Protein AF-A0A383DQ61-F1 (afdb_monomer_lite)

pLDDT: mean 86.92, std 16.16, range [44.41, 98.44]

Secondary structure (DSSP, 8-state):
-----------------PPP----------HHHHHHHIIIIIHHHHHHHTTTTBSSS-BGGG---TT--SHHHHHH--HHHHHHHHHHHTT-SS-TTSPPPPHHHHHHHHHHHHHHHHHHHHHHS----S---PPPPHHHHHHHHHHHH----

Foldseek 3Di:
DDDDDDPDDDPPPPPPPDPPPPDDPPDQQDVVVLFVCCQVQVVVVCVQFPCVQADPVHNVVNHHPPQCNTVVVCLVDVVVLVVVLVCLVVVVPPPPPTDDDDPVSSVSSNVSSVSSVVNSCVVPVPPPDPPDDDDDDPVRVQVVCCVVPVDGD

InterPro domains:
  IPR011429 Cytochrome C, Planctomycete-type [PF07635] (50-96)
  IPR013036 Domain of unknown function DUF1587 [PF07626] (134-153)
  IPR036909 Cytochrome c-like domain superfamily [SSF46626] (40-116)

Sequence (153 aa):
MRPLYFVFLASLALVFIQPGSGFARESAVNWEAIGKEYSEGVLPLLQRYCLKCHSTEKSKGELDLERFLELAQVRGDLKPWQKLIHQLVNDEMPPKKSPQLSAAQERRLLAWVDSLLAGEARERAGDPGRVILRRLNNTEYDNTVRHLTGLDL

Structure (mmCIF, N/CA/C/O backbone):
data_AF-A0A383DQ61-F1
#
_entry.id   AF-A0A383DQ61-F1
#
loop_
_atom_site.group_PDB
_atom_site.id
_atom_site.type_symbol
_atom_site.label_atom_id
_atom_site.label_alt_id
_atom_site.label_comp_id
_atom_site.label_asym_id
_atom_site.label_entity_id
_atom_site.label_seq_id
_atom_site.pdbx_PDB_ins_code
_atom_site.Cartn_x
_atom_site.Cartn_y
_atom_site.Cartn_z
_atom_site.occupancy
_atom_site.B_iso_or_equiv
_atom_site.auth_seq_id
_atom_site.auth_comp_id
_atom_site.auth_asym_id
_atom_site.auth_atom_id
_atom_site.pdbx_PDB_model_num
ATOM 1 N N . MET A 1 1 ? -2.958 10.974 -92.056 1.00 44.41 1 MET A N 1
ATOM 2 C CA . MET A 1 1 ? -1.871 11.705 -91.365 1.00 44.41 1 MET A CA 1
ATOM 3 C C . MET A 1 1 ? -2.119 11.576 -89.858 1.00 44.41 1 MET A C 1
ATOM 5 O O . MET A 1 1 ? -3.208 11.923 -89.429 1.00 44.41 1 MET A O 1
ATOM 9 N N . ARG A 1 2 ? -1.204 10.940 -89.105 1.00 54.31 2 ARG A N 1
ATOM 10 C CA . ARG A 1 2 ? -1.253 10.674 -87.636 1.00 54.31 2 ARG A CA 1
ATOM 11 C C . ARG A 1 2 ? -0.441 11.777 -86.918 1.00 54.31 2 ARG A C 1
ATOM 13 O O . ARG A 1 2 ? 0.481 12.276 -87.562 1.00 54.31 2 ARG A O 1
ATOM 20 N N . PRO A 1 3 ? -0.754 12.179 -85.667 1.00 49.22 3 PRO A N 1
ATOM 21 C CA . PRO A 1 3 ? -0.398 11.402 -84.457 1.00 49.22 3 PRO A CA 1
ATOM 22 C C . PRO A 1 3 ? -1.565 11.350 -83.437 1.00 49.22 3 PRO A C 1
ATOM 24 O O . PRO A 1 3 ? -2.318 12.302 -83.302 1.00 49.22 3 PRO A O 1
ATOM 27 N N . LEU A 1 4 ? -1.944 10.225 -82.821 1.00 53.78 4 LEU A N 1
ATOM 28 C CA . LEU A 1 4 ? -1.276 9.465 -81.750 1.00 53.78 4 LEU A CA 1
ATOM 29 C C . LEU A 1 4 ? -0.662 10.325 -80.632 1.00 53.78 4 LEU A C 1
ATOM 31 O O . LEU A 1 4 ? 0.522 10.616 -80.685 1.00 53.78 4 LEU A O 1
ATOM 35 N N . TYR A 1 5 ? -1.437 10.612 -79.580 1.00 49.22 5 TYR A N 1
ATOM 36 C CA . TYR A 1 5 ? -0.895 10.799 -78.230 1.00 49.22 5 TYR A CA 1
ATOM 37 C C . TYR A 1 5 ? -1.797 10.105 -77.206 1.00 49.22 5 TYR A C 1
ATOM 39 O O . TYR A 1 5 ? -2.810 10.625 -76.749 1.00 49.22 5 TYR A O 1
ATOM 47 N N . PHE A 1 6 ? -1.404 8.870 -76.897 1.00 48.12 6 PHE A N 1
ATOM 48 C CA . PHE A 1 6 ? -1.732 8.171 -75.664 1.00 48.12 6 PHE A CA 1
ATOM 49 C C . PHE A 1 6 ? -1.249 9.018 -74.481 1.00 48.12 6 PHE A C 1
ATOM 51 O O . PHE A 1 6 ? -0.046 9.223 -74.329 1.00 48.12 6 PHE A O 1
ATOM 58 N N . VAL A 1 7 ? -2.154 9.467 -73.616 1.00 48.97 7 VAL A N 1
ATOM 59 C CA . VAL A 1 7 ? -1.775 9.939 -72.279 1.00 48.97 7 VAL A CA 1
ATOM 60 C C . VAL A 1 7 ? -1.679 8.699 -71.391 1.00 48.97 7 VAL A C 1
ATOM 62 O O . VAL A 1 7 ? -2.650 8.270 -70.775 1.00 48.97 7 VAL A O 1
ATOM 65 N N . PHE A 1 8 ? -0.508 8.062 -71.416 1.00 46.09 8 PHE A N 1
ATOM 66 C CA . PHE A 1 8 ? -0.136 7.007 -70.479 1.00 46.09 8 PHE A CA 1
ATOM 67 C C . PHE A 1 8 ? 0.320 7.654 -69.162 1.00 46.09 8 PHE A C 1
ATOM 69 O O . PHE A 1 8 ? 1.288 8.406 -69.134 1.00 46.09 8 PHE A O 1
ATOM 76 N N . LEU A 1 9 ? -0.434 7.364 -68.102 1.00 52.62 9 LEU A N 1
ATOM 77 C CA . LEU A 1 9 ? 0.011 7.036 -66.742 1.00 52.62 9 LEU A CA 1
ATOM 78 C C . LEU A 1 9 ? 1.375 7.567 -66.266 1.00 52.62 9 LEU A C 1
ATOM 80 O O . LEU A 1 9 ? 2.423 7.070 -66.667 1.00 52.62 9 LEU A O 1
ATOM 84 N N . ALA A 1 10 ? 1.332 8.388 -65.217 1.00 48.19 10 ALA A N 1
ATOM 85 C CA . ALA A 1 10 ? 2.265 8.266 -64.098 1.00 48.19 10 ALA A CA 1
ATOM 86 C C . ALA A 1 10 ? 1.594 8.801 -62.824 1.00 48.19 10 ALA A C 1
ATOM 88 O O . ALA A 1 10 ? 1.831 9.926 -62.391 1.00 48.19 10 ALA A O 1
ATOM 89 N N . SER A 1 11 ? 0.712 7.998 -62.223 1.00 55.78 11 SER A N 1
ATOM 90 C CA . SER A 1 11 ? 0.311 8.195 -60.829 1.00 55.78 11 SER A CA 1
ATOM 91 C C . SER A 1 11 ? 1.549 7.958 -59.969 1.00 55.78 11 SER A C 1
ATOM 93 O O . SER A 1 11 ? 1.908 6.818 -59.680 1.00 55.78 11 SER A O 1
ATOM 95 N N . LEU A 1 12 ? 2.245 9.039 -59.624 1.00 55.66 12 LEU A N 1
ATOM 96 C CA . LEU A 1 12 ? 3.379 9.030 -58.713 1.00 55.66 12 LEU A CA 1
ATOM 97 C C . LEU A 1 12 ? 2.848 8.700 -57.309 1.00 55.66 12 LEU A C 1
ATOM 99 O O . LEU A 1 12 ? 2.533 9.587 -56.520 1.00 55.66 12 LEU A O 1
ATOM 103 N N . ALA A 1 13 ? 2.668 7.414 -57.011 1.00 57.69 13 ALA A N 1
ATOM 104 C CA . ALA A 1 13 ? 2.431 6.967 -55.651 1.00 57.69 13 ALA A CA 1
ATOM 105 C C . ALA A 1 13 ? 3.724 7.216 -54.866 1.00 57.69 13 ALA A C 1
ATOM 107 O O . ALA A 1 13 ? 4.679 6.446 -54.963 1.00 57.69 13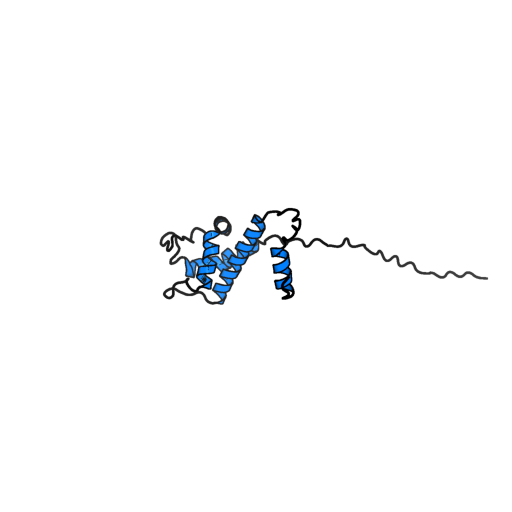 ALA A O 1
ATOM 108 N N . LEU A 1 14 ? 3.769 8.325 -54.121 1.00 55.38 14 LEU A N 1
ATOM 109 C CA . LEU A 1 14 ? 4.758 8.528 -53.070 1.00 55.38 14 LEU A CA 1
ATOM 110 C C . LEU A 1 14 ? 4.548 7.409 -52.045 1.00 55.38 14 LEU A C 1
ATOM 112 O O . LEU A 1 14 ? 3.687 7.490 -51.169 1.00 55.38 14 LEU A O 1
ATOM 116 N N . VAL A 1 15 ? 5.320 6.335 -52.174 1.00 62.09 15 VAL A N 1
ATOM 117 C CA . VAL A 1 15 ? 5.497 5.371 -51.095 1.00 62.09 15 VAL A CA 1
ATOM 118 C C . VAL A 1 15 ? 6.275 6.113 -50.014 1.00 62.09 15 VAL A C 1
ATOM 120 O O . VAL A 1 15 ? 7.498 6.220 -50.067 1.00 62.09 15 VAL A O 1
ATOM 123 N N . PHE A 1 16 ? 5.551 6.695 -49.058 1.00 58.19 16 PHE A N 1
ATOM 124 C CA . PHE A 1 16 ? 6.140 7.153 -47.810 1.00 58.19 16 PHE A CA 1
ATOM 125 C C . PHE A 1 16 ? 6.709 5.919 -47.111 1.00 58.19 16 PHE A C 1
ATOM 127 O O . PHE A 1 16 ? 5.972 5.123 -46.532 1.00 58.19 16 PHE A O 1
ATOM 134 N N . ILE A 1 17 ? 8.028 5.749 -47.201 1.00 62.00 17 ILE A N 1
ATOM 135 C CA . ILE A 1 17 ? 8.787 4.837 -46.352 1.00 62.00 17 ILE A CA 1
ATOM 136 C C . ILE A 1 17 ? 8.567 5.337 -44.926 1.00 62.00 17 ILE A C 1
ATOM 138 O O . ILE A 1 17 ? 9.203 6.293 -44.485 1.00 62.00 17 ILE A O 1
ATOM 142 N N . GLN A 1 18 ? 7.599 4.749 -44.225 1.00 58.31 18 GLN A N 1
ATOM 143 C CA . GLN A 1 18 ? 7.451 4.991 -42.802 1.00 58.31 18 GLN A CA 1
ATOM 144 C C . GLN A 1 18 ? 8.668 4.358 -42.124 1.00 58.31 18 GLN A C 1
ATOM 146 O O . GLN A 1 18 ? 8.886 3.154 -42.296 1.00 58.31 18 GLN A O 1
ATOM 151 N N . PRO A 1 19 ? 9.486 5.125 -41.381 1.00 54.94 19 PRO A N 1
ATOM 152 C CA . PRO A 1 19 ? 10.484 4.518 -40.524 1.00 54.94 19 PRO A CA 1
ATOM 153 C C . PRO A 1 19 ? 9.730 3.609 -39.556 1.00 54.94 19 PRO A C 1
ATOM 155 O O . PRO A 1 19 ? 8.810 4.050 -38.861 1.00 54.94 19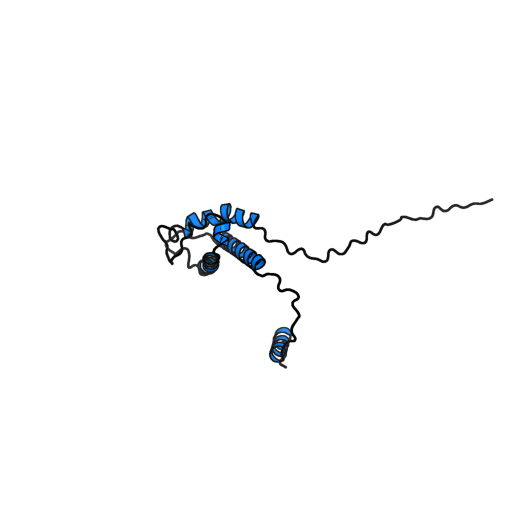 PRO A O 1
ATOM 158 N N . GLY A 1 20 ? 10.074 2.320 -39.585 1.00 53.16 20 GLY A N 1
ATOM 159 C CA . GLY A 1 20 ? 9.490 1.322 -38.705 1.00 53.16 20 GLY A CA 1
ATOM 160 C C . GLY A 1 20 ? 9.521 1.852 -37.280 1.00 53.16 20 GLY A C 1
ATOM 161 O O . GLY A 1 20 ? 10.587 2.136 -36.736 1.00 53.16 20 GLY A O 1
ATOM 162 N N . SER A 1 21 ? 8.337 2.030 -36.697 1.00 55.59 21 SER A N 1
ATOM 163 C CA . SER A 1 21 ? 8.160 2.398 -35.295 1.00 55.59 21 SER A CA 1
ATOM 164 C C . SER A 1 21 ? 8.498 1.177 -34.440 1.00 55.59 21 SER A C 1
ATOM 166 O O . SER A 1 21 ? 7.636 0.535 -33.856 1.00 55.59 21 SER A O 1
ATOM 168 N N . GLY A 1 22 ? 9.772 0.798 -34.463 1.00 55.03 22 GLY A N 1
ATOM 169 C CA . GLY A 1 22 ? 10.338 -0.350 -33.777 1.00 55.03 22 GLY A CA 1
ATOM 170 C C . GLY A 1 22 ? 11.071 0.074 -32.516 1.00 55.03 22 GLY A C 1
ATOM 171 O O . GLY A 1 22 ? 12.203 -0.332 -32.320 1.00 55.03 22 GLY A O 1
ATOM 172 N N . PHE A 1 23 ? 10.448 0.905 -31.685 1.00 52.88 23 PHE A N 1
ATOM 173 C CA . PHE A 1 23 ? 10.805 1.023 -30.277 1.00 52.88 23 PHE A CA 1
ATOM 174 C C . PHE A 1 23 ? 9.498 1.181 -29.516 1.00 52.88 23 PHE A C 1
ATOM 176 O O . PHE A 1 23 ? 8.857 2.232 -29.567 1.00 52.88 23 PHE A O 1
ATOM 183 N N . ALA A 1 24 ? 9.072 0.103 -28.858 1.00 51.53 24 ALA A N 1
ATOM 184 C CA . ALA A 1 24 ? 8.055 0.195 -27.830 1.00 51.53 24 ALA A CA 1
ATOM 185 C C . ALA A 1 24 ? 8.531 1.258 -26.835 1.00 51.53 24 ALA A C 1
ATOM 187 O O . ALA A 1 24 ? 9.568 1.105 -26.192 1.00 51.53 24 ALA A O 1
ATOM 188 N N . ARG A 1 25 ? 7.814 2.379 -26.769 1.00 52.12 25 ARG A N 1
ATOM 189 C CA . ARG A 1 25 ? 8.014 3.361 -25.713 1.00 52.12 25 ARG A CA 1
ATOM 190 C C . ARG A 1 25 ? 7.569 2.667 -24.433 1.00 52.12 25 ARG A C 1
ATOM 192 O O . ARG A 1 25 ? 6.369 2.519 -24.222 1.00 52.12 25 ARG A O 1
ATOM 199 N N . GLU A 1 26 ? 8.530 2.186 -23.646 1.00 60.09 26 GLU A N 1
ATOM 200 C CA . GLU A 1 26 ? 8.322 1.759 -22.260 1.00 60.09 26 GLU A CA 1
ATOM 201 C C . GLU A 1 26 ? 7.421 2.814 -21.607 1.00 60.09 26 GLU A C 1
ATOM 203 O O . GLU A 1 26 ? 7.777 3.997 -21.546 1.00 60.09 26 GLU A O 1
ATOM 208 N N . SER A 1 27 ? 6.186 2.444 -21.261 1.00 63.88 27 SER A N 1
ATOM 209 C CA . SER A 1 27 ? 5.226 3.428 -20.775 1.00 63.88 27 SER A 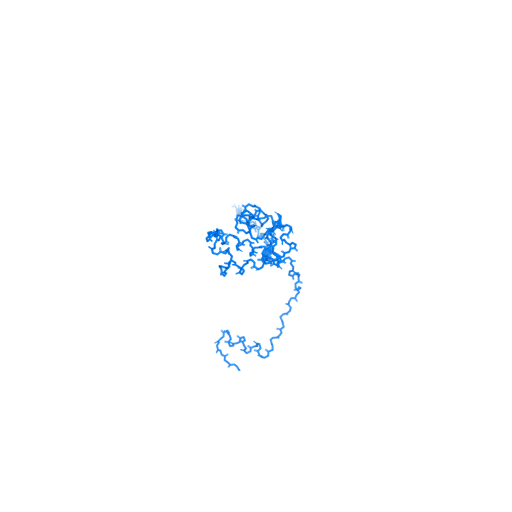CA 1
ATOM 210 C C . SER A 1 27 ? 5.705 3.906 -19.409 1.00 63.88 27 SER A C 1
ATOM 212 O O . SER A 1 27 ? 5.716 3.126 -18.451 1.00 63.88 27 SER A O 1
ATOM 214 N N . ALA A 1 28 ? 6.106 5.175 -19.331 1.00 76.56 28 ALA A N 1
ATOM 215 C CA . ALA A 1 28 ? 6.434 5.826 -18.072 1.00 76.56 28 ALA A CA 1
ATOM 216 C C . ALA A 1 28 ? 5.303 5.598 -17.055 1.00 76.56 28 ALA A C 1
ATOM 218 O O . ALA A 1 28 ? 4.121 5.580 -17.412 1.00 76.56 28 ALA A O 1
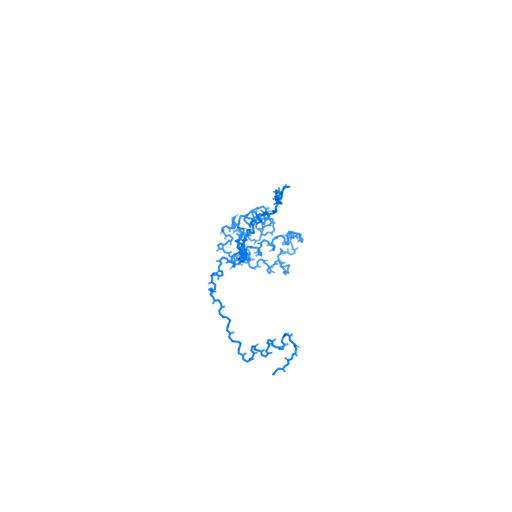ATOM 219 N N . VAL A 1 29 ? 5.672 5.386 -15.793 1.00 88.00 29 VAL A N 1
ATOM 220 C CA . VAL A 1 29 ? 4.712 5.165 -14.709 1.00 88.00 29 VAL A CA 1
ATOM 221 C C . VAL A 1 29 ? 3.791 6.382 -14.595 1.00 88.00 29 VAL A C 1
ATOM 223 O O . VAL A 1 29 ? 4.257 7.519 -14.536 1.00 88.00 29 VAL A O 1
ATOM 226 N N . ASN A 1 30 ? 2.476 6.155 -14.559 1.00 94.50 30 ASN A N 1
ATOM 227 C CA . ASN A 1 30 ? 1.501 7.232 -14.404 1.00 94.50 30 ASN A CA 1
ATOM 228 C C . ASN A 1 30 ? 1.281 7.556 -12.916 1.00 94.50 30 ASN A C 1
ATOM 230 O O . ASN A 1 30 ? 0.348 7.056 -12.286 1.00 94.50 30 ASN A O 1
ATOM 234 N N . TRP A 1 31 ? 2.151 8.398 -12.355 1.00 95.38 31 TRP A N 1
ATOM 235 C CA . TRP A 1 31 ? 2.061 8.810 -10.950 1.00 95.38 31 TRP A CA 1
ATOM 236 C C . TRP A 1 31 ? 0.860 9.689 -10.628 1.00 95.38 31 TRP A C 1
ATOM 238 O O . TRP A 1 31 ? 0.364 9.639 -9.506 1.00 95.38 31 TRP A O 1
ATOM 248 N N . GLU A 1 32 ? 0.369 10.458 -11.596 1.00 96.12 32 GLU A N 1
ATOM 249 C CA . GLU A 1 32 ? -0.825 11.282 -11.415 1.00 96.12 32 GLU A CA 1
ATOM 250 C C . GLU A 1 32 ? -2.053 10.403 -11.157 1.00 96.12 32 GLU A C 1
ATOM 252 O O . GLU A 1 32 ? -2.782 10.622 -10.191 1.00 96.12 32 GLU A O 1
ATOM 257 N N . ALA A 1 33 ? -2.236 9.346 -11.954 1.00 97.00 33 ALA A N 1
ATOM 258 C CA . ALA A 1 33 ? -3.328 8.397 -11.759 1.00 97.00 33 ALA A CA 1
ATOM 259 C C . ALA A 1 33 ? -3.208 7.635 -10.430 1.00 97.00 33 ALA A C 1
ATOM 261 O O . ALA A 1 33 ? -4.202 7.497 -9.719 1.00 97.00 33 ALA A O 1
ATOM 262 N N . ILE A 1 34 ? -2.001 7.180 -10.064 1.00 97.94 34 ILE A N 1
ATOM 263 C CA . ILE A 1 34 ? -1.761 6.488 -8.784 1.00 97.94 34 ILE A CA 1
ATOM 264 C C . ILE A 1 34 ? -2.038 7.426 -7.600 1.00 97.94 34 ILE A C 1
ATOM 266 O O . ILE A 1 34 ? -2.627 7.000 -6.607 1.00 97.94 34 ILE A O 1
ATOM 270 N N . GLY A 1 35 ? -1.641 8.697 -7.697 1.00 98.12 35 GLY A N 1
ATOM 271 C CA . GLY A 1 35 ? -1.868 9.701 -6.657 1.00 98.12 35 GLY A CA 1
ATOM 272 C C . GLY A 1 35 ? -3.337 10.076 -6.511 1.00 98.12 35 GLY A C 1
ATOM 273 O O . GLY A 1 35 ? -3.839 10.153 -5.393 1.00 98.12 35 GLY A O 1
ATOM 274 N N . LYS A 1 36 ? -4.050 10.225 -7.629 1.00 98.31 36 LYS A N 1
ATOM 275 C CA . LYS A 1 36 ? -5.497 10.458 -7.626 1.00 98.31 36 LYS A CA 1
ATOM 276 C C . LYS A 1 36 ? -6.260 9.280 -7.019 1.00 98.31 36 LYS A C 1
ATOM 278 O O . LYS A 1 36 ? -7.127 9.468 -6.173 1.00 98.31 36 LYS A O 1
ATOM 283 N N . GLU A 1 37 ? -5.913 8.055 -7.408 1.00 98.38 37 GLU A N 1
ATOM 284 C CA . GLU A 1 37 ? -6.514 6.852 -6.825 1.00 98.38 37 GLU A CA 1
ATOM 285 C C . GLU A 1 37 ? -6.177 6.718 -5.331 1.00 98.38 37 GLU A C 1
ATOM 287 O O . GLU A 1 37 ? -7.009 6.250 -4.549 1.00 98.38 37 GLU A O 1
ATOM 292 N N . TYR A 1 38 ? -4.998 7.189 -4.907 1.00 98.44 38 TYR A N 1
ATOM 293 C CA . TYR A 1 38 ? -4.649 7.237 -3.494 1.00 98.44 38 TYR A CA 1
ATOM 294 C C . TYR A 1 38 ? -5.597 8.140 -2.704 1.00 98.44 38 TYR A C 1
ATOM 296 O O . TYR A 1 38 ? -6.204 7.690 -1.734 1.00 98.44 38 TYR A O 1
ATOM 304 N N . SER A 1 39 ? -5.748 9.395 -3.127 1.00 98.06 39 SER A N 1
ATOM 305 C CA . SER A 1 39 ? -6.538 10.389 -2.397 1.00 98.06 39 SER A CA 1
ATOM 306 C C . SER A 1 39 ? -8.043 10.109 -2.449 1.00 98.06 39 SER A C 1
ATOM 308 O O . SER A 1 39 ? -8.725 10.237 -1.433 1.00 98.06 39 SER A O 1
ATOM 310 N N . GLU A 1 40 ? -8.570 9.686 -3.600 1.00 97.81 40 GLU A N 1
ATOM 311 C CA . GLU A 1 40 ? -10.011 9.475 -3.803 1.00 97.81 40 GLU A CA 1
ATOM 312 C C . GLU A 1 40 ? -10.483 8.068 -3.406 1.00 97.81 40 GLU A C 1
ATOM 314 O O . GLU A 1 40 ? -11.640 7.876 -3.023 1.00 97.81 40 GLU A O 1
ATOM 319 N N . GLY A 1 41 ? -9.613 7.065 -3.535 1.00 97.19 41 GLY A N 1
ATOM 320 C CA . GLY A 1 41 ? -9.961 5.656 -3.374 1.00 97.19 41 GLY A CA 1
ATOM 321 C C . GLY A 1 41 ? -9.405 5.032 -2.106 1.00 97.19 41 GLY A C 1
ATOM 322 O O . GLY A 1 41 ? -10.156 4.476 -1.305 1.00 97.19 41 GLY A O 1
ATOM 323 N N . VAL A 1 42 ? -8.091 5.109 -1.924 1.00 98.19 42 VAL A N 1
ATOM 324 C CA . VAL A 1 42 ? -7.375 4.346 -0.892 1.00 98.19 42 VAL A CA 1
ATOM 325 C C . VAL A 1 42 ? -7.408 5.023 0.468 1.00 98.19 42 VAL A C 1
ATOM 327 O O . VAL A 1 42 ? -7.762 4.378 1.454 1.00 98.19 42 VAL A O 1
ATOM 330 N N . LEU A 1 43 ? -7.087 6.313 0.540 1.00 97.88 43 LEU A N 1
ATOM 331 C CA . LEU A 1 43 ? -7.020 7.059 1.792 1.00 97.88 43 LEU A CA 1
ATOM 332 C C . LEU A 1 43 ? -8.338 6.982 2.594 1.00 97.88 43 LEU A C 1
ATOM 334 O O . LEU A 1 43 ? -8.270 6.686 3.790 1.00 97.88 43 LEU A O 1
ATOM 338 N N . PRO A 1 44 ? -9.538 7.097 1.984 1.00 97.75 44 PRO A N 1
ATOM 339 C CA . PRO A 1 44 ? -10.798 6.897 2.705 1.00 97.75 44 PRO A CA 1
ATOM 340 C C . PRO A 1 44 ? -10.975 5.477 3.270 1.00 97.75 44 PRO A C 1
ATOM 342 O O . PRO A 1 44 ? -11.574 5.299 4.335 1.00 97.75 44 PRO A O 1
ATOM 345 N N . LEU A 1 45 ? -10.460 4.448 2.584 1.00 97.75 45 LEU A N 1
ATOM 346 C CA . LEU A 1 45 ? -10.490 3.071 3.088 1.00 97.75 45 LEU A CA 1
ATOM 347 C C . LEU A 1 45 ? -9.561 2.913 4.293 1.00 97.75 45 LEU A C 1
ATOM 349 O O . LEU A 1 45 ? -9.973 2.334 5.298 1.00 97.75 45 LEU A O 1
ATOM 353 N N . LEU A 1 46 ? -8.352 3.475 4.230 1.00 97.25 46 LEU A N 1
ATOM 354 C CA . LEU A 1 46 ? -7.412 3.459 5.353 1.00 97.25 46 LEU A CA 1
ATOM 355 C C . LEU A 1 46 ? -8.004 4.169 6.574 1.00 97.25 46 LEU A C 1
ATOM 357 O O . LEU A 1 46 ? -7.995 3.616 7.675 1.00 97.25 46 LEU A O 1
ATOM 361 N N . GLN A 1 47 ? -8.598 5.345 6.367 1.00 96.44 47 GLN A N 1
ATOM 362 C CA . GLN A 1 47 ? -9.274 6.111 7.416 1.00 96.44 47 GLN A CA 1
ATOM 363 C C . GLN A 1 47 ? -10.391 5.311 8.089 1.00 96.44 47 GLN A C 1
ATOM 365 O O . GLN A 1 47 ? -10.507 5.302 9.315 1.00 96.44 47 GLN A O 1
ATOM 370 N N . ARG A 1 48 ? -11.193 4.595 7.299 1.00 96.19 48 ARG A N 1
ATOM 371 C CA . ARG A 1 48 ? -12.344 3.845 7.805 1.00 96.19 48 ARG A CA 1
ATOM 372 C C . ARG A 1 48 ? -11.971 2.532 8.492 1.00 96.19 48 ARG A C 1
ATOM 374 O O . ARG A 1 48 ? -12.587 2.186 9.502 1.00 96.19 48 ARG A O 1
ATOM 381 N N . TYR A 1 49 ? -11.027 1.781 7.929 1.00 96.94 49 TYR A N 1
ATOM 382 C CA . TYR A 1 49 ? -10.776 0.390 8.318 1.00 96.94 49 TYR A CA 1
ATOM 383 C C . TYR A 1 49 ? -9.453 0.184 9.067 1.00 96.94 49 TYR A C 1
ATOM 385 O O . TYR A 1 49 ? -9.352 -0.758 9.851 1.00 96.94 49 TYR A O 1
ATOM 393 N N . CYS A 1 50 ? -8.463 1.064 8.888 1.00 96.19 50 CYS A N 1
ATOM 394 C CA . CYS A 1 50 ? -7.106 0.863 9.407 1.00 96.19 50 CYS A CA 1
ATOM 395 C C . CYS A 1 50 ? -6.767 1.799 10.580 1.00 96.19 50 CYS A C 1
ATOM 397 O O . CYS A 1 50 ? -6.240 1.340 11.598 1.00 96.19 50 CYS A O 1
ATOM 399 N N . LEU A 1 51 ? -7.125 3.088 10.501 1.00 95.50 51 LEU A N 1
ATOM 400 C CA . LEU A 1 51 ? -6.692 4.104 11.481 1.00 95.50 51 LEU A CA 1
ATOM 401 C C . LEU A 1 51 ? -7.239 3.901 12.899 1.00 95.50 51 LEU A C 1
ATOM 403 O O . LEU A 1 51 ? -6.691 4.423 13.861 1.00 95.50 51 LEU A O 1
ATOM 407 N N . LYS A 1 52 ? -8.266 3.067 13.088 1.00 92.94 52 LYS A N 1
ATOM 408 C CA . LYS A 1 52 ? -8.732 2.711 14.438 1.00 92.94 52 LYS A CA 1
ATOM 409 C C . LYS A 1 52 ? -7.669 1.957 15.259 1.00 92.94 52 LYS A C 1
ATOM 411 O O . LYS A 1 52 ? -7.756 1.928 16.488 1.00 92.94 52 LYS A O 1
ATOM 416 N N . CYS A 1 53 ? -6.731 1.282 14.592 1.00 95.38 53 CYS A N 1
ATOM 417 C CA . CYS A 1 53 ? -5.694 0.450 15.212 1.00 95.38 53 CYS A CA 1
ATOM 418 C C . CYS A 1 53 ? -4.260 0.805 14.797 1.00 95.38 53 CYS A C 1
ATOM 420 O O . CYS A 1 53 ? -3.347 0.317 15.459 1.00 95.38 53 CYS A O 1
ATOM 422 N N . HIS A 1 54 ? -4.078 1.587 13.730 1.00 96.00 54 HIS A N 1
ATOM 423 C CA . HIS A 1 54 ? -2.780 1.975 13.170 1.00 96.00 54 HIS A CA 1
ATOM 424 C C . HIS A 1 54 ? -2.711 3.496 12.957 1.00 96.00 54 HIS A C 1
ATOM 426 O O . HIS A 1 54 ? -2.599 3.971 11.828 1.00 96.00 54 HIS A O 1
ATOM 432 N N . SER A 1 55 ? -2.859 4.253 14.040 1.00 95.94 55 SER A N 1
ATOM 433 C CA . SER A 1 55 ? -2.781 5.718 14.090 1.00 95.94 55 SER A CA 1
ATOM 434 C C . SER A 1 55 ? -1.659 6.191 15.011 1.00 95.94 55 SER A C 1
ATOM 436 O O . SER A 1 55 ? -1.057 5.388 15.732 1.00 95.94 55 SER A O 1
ATOM 438 N N . THR A 1 56 ? -1.432 7.506 15.055 1.00 94.75 56 THR A N 1
ATOM 439 C CA . THR A 1 56 ? -0.481 8.138 15.978 1.00 94.75 56 THR A CA 1
ATOM 440 C C . THR A 1 56 ? -0.840 7.817 17.432 1.00 94.75 56 THR A C 1
ATOM 442 O O . THR A 1 56 ? 0.026 7.495 18.241 1.00 94.75 56 THR A O 1
ATOM 445 N N . GLU A 1 57 ? -2.133 7.863 17.769 1.00 93.06 57 GLU A N 1
ATOM 446 C CA . GLU A 1 57 ? -2.631 7.547 19.115 1.00 93.06 57 GLU A CA 1
ATOM 447 C C . GLU A 1 57 ? -2.549 6.041 19.418 1.00 93.06 57 GLU A C 1
ATOM 449 O O . GLU A 1 57 ? -2.246 5.635 20.541 1.00 93.06 57 GLU A O 1
ATOM 454 N N . LYS A 1 58 ? -2.841 5.191 18.424 1.00 89.25 58 LYS A N 1
ATOM 455 C CA . LYS A 1 58 ? -2.888 3.731 18.569 1.00 89.25 58 LYS A CA 1
ATOM 456 C C . LYS A 1 58 ? -2.051 3.078 17.484 1.00 89.25 58 LYS A C 1
ATOM 458 O O . LYS A 1 58 ? -2.563 2.764 16.419 1.00 89.25 58 LYS A O 1
ATOM 463 N N . SER A 1 59 ? -0.790 2.807 17.800 1.00 89.25 59 SER A N 1
ATOM 464 C CA . SER A 1 59 ? 0.183 2.216 16.876 1.00 89.25 59 SER A CA 1
ATOM 465 C C . SER A 1 59 ? 0.341 0.707 17.113 1.00 89.25 59 SER A C 1
ATOM 467 O O . SER A 1 59 ? 1.354 0.229 17.633 1.00 89.25 59 SER A O 1
ATOM 469 N N . LYS A 1 60 ? -0.691 -0.093 16.798 1.00 89.69 60 LYS A N 1
ATOM 470 C CA . LYS A 1 60 ? -0.548 -1.556 16.898 1.00 89.69 60 LYS A CA 1
ATOM 471 C C . LYS A 1 60 ? 0.479 -2.047 15.884 1.00 89.69 60 LYS A C 1
ATOM 473 O O . LYS A 1 60 ? 0.442 -1.661 14.720 1.00 89.69 60 LYS A O 1
ATOM 478 N N . GLY A 1 61 ? 1.371 -2.929 16.331 1.00 87.81 61 GLY A N 1
ATOM 479 C CA . GLY A 1 61 ? 2.455 -3.433 15.488 1.00 87.81 61 GLY A CA 1
ATOM 480 C C . GLY A 1 61 ? 3.439 -2.345 15.054 1.00 87.81 61 GLY A C 1
ATOM 481 O O . GLY A 1 61 ? 4.037 -2.490 13.992 1.00 87.81 61 GLY A O 1
ATOM 482 N N . GLU A 1 62 ? 3.562 -1.264 15.841 1.00 91.31 62 GLU A N 1
ATOM 483 C CA . GLU A 1 62 ? 4.474 -0.136 15.583 1.00 91.31 62 GLU A CA 1
ATOM 484 C C . GLU A 1 62 ? 4.226 0.541 14.224 1.00 91.31 62 GLU A C 1
ATOM 486 O O . GLU A 1 62 ? 5.131 1.083 13.589 1.00 91.31 62 GLU A O 1
ATOM 491 N N . LEU A 1 63 ? 2.976 0.488 13.757 1.00 95.12 63 LEU A N 1
ATOM 492 C CA . LEU A 1 63 ? 2.546 1.070 12.498 1.00 95.12 63 LEU A CA 1
ATOM 493 C C . LEU A 1 63 ? 1.596 2.238 12.751 1.00 95.12 63 LEU A C 1
ATOM 495 O O . LEU A 1 63 ? 0.485 2.052 13.247 1.00 95.12 63 LEU A O 1
ATOM 499 N N . ASP A 1 64 ? 2.035 3.420 12.333 1.00 96.38 64 ASP A N 1
ATOM 500 C CA . ASP A 1 64 ? 1.207 4.612 12.195 1.00 96.38 64 ASP A CA 1
ATOM 501 C C . ASP A 1 64 ? 0.998 4.925 10.706 1.00 96.38 64 ASP A C 1
ATOM 503 O O . ASP A 1 64 ? 1.964 5.140 9.960 1.00 96.38 64 ASP A O 1
ATOM 507 N N . LEU A 1 65 ? -0.268 4.902 10.282 1.00 97.00 65 LEU A N 1
ATOM 508 C CA . LEU A 1 65 ? -0.682 5.209 8.918 1.00 97.00 65 LEU A CA 1
ATOM 509 C C . LEU A 1 65 ? -1.117 6.672 8.729 1.00 97.00 65 LEU A C 1
ATOM 511 O O . LEU A 1 65 ? -1.255 7.102 7.586 1.00 97.00 65 LEU A O 1
ATOM 515 N N . GLU A 1 66 ? -1.297 7.457 9.799 1.00 96.00 66 GLU A N 1
ATOM 516 C CA . GLU A 1 66 ? -1.725 8.865 9.702 1.00 96.00 66 GLU A CA 1
ATOM 517 C C . GLU A 1 66 ? -0.664 9.756 9.057 1.00 96.00 66 GLU A C 1
ATOM 519 O O . GLU A 1 66 ? -0.993 10.754 8.419 1.00 96.00 66 GLU A O 1
ATOM 524 N N . ARG A 1 67 ? 0.611 9.365 9.138 1.00 95.94 67 ARG A N 1
ATOM 525 C CA . ARG A 1 67 ? 1.708 10.067 8.456 1.00 95.94 67 ARG A CA 1
ATOM 526 C C . ARG A 1 67 ? 1.653 9.995 6.924 1.00 95.94 67 ARG A C 1
ATOM 528 O O . ARG A 1 67 ? 2.380 10.733 6.261 1.00 95.94 67 ARG A O 1
ATOM 535 N N . PHE A 1 68 ? 0.830 9.119 6.346 1.00 97.50 68 PHE A N 1
ATOM 536 C CA . PHE A 1 68 ? 0.709 8.944 4.898 1.00 97.50 68 PHE A CA 1
ATOM 537 C C . PHE A 1 68 ? -0.482 9.733 4.345 1.00 97.50 68 PHE A C 1
ATOM 539 O O . PHE A 1 68 ? -1.499 9.162 3.969 1.00 97.50 68 PHE A O 1
ATOM 546 N N . LEU A 1 69 ? -0.384 11.060 4.296 1.00 96.00 69 LEU A N 1
ATOM 547 C CA . LEU A 1 69 ? -1.483 11.891 3.781 1.00 96.00 69 LEU A CA 1
ATOM 548 C C . LEU A 1 69 ? -1.453 12.043 2.258 1.00 96.00 69 LEU A C 1
ATOM 550 O O . LEU A 1 69 ? -2.503 12.051 1.628 1.00 96.00 69 LEU A O 1
ATOM 554 N N . GLU A 1 70 ? -0.262 12.081 1.663 1.00 96.44 70 GLU A N 1
ATOM 555 C CA . GLU A 1 70 ? -0.065 12.211 0.221 1.00 96.44 70 GLU A CA 1
ATOM 556 C C . GLU A 1 70 ? 0.761 11.044 -0.324 1.00 96.44 70 GLU A C 1
ATOM 558 O O . GLU A 1 70 ? 1.496 10.352 0.393 1.00 96.44 70 GLU A O 1
ATOM 563 N N . LEU A 1 71 ? 0.702 10.866 -1.646 1.00 97.19 71 LEU A N 1
ATOM 564 C CA . LEU A 1 71 ? 1.494 9.853 -2.340 1.00 97.19 71 LEU A CA 1
ATOM 565 C C . LEU A 1 71 ? 3.004 10.022 -2.080 1.00 97.19 71 LEU A C 1
ATOM 567 O O . LEU A 1 71 ? 3.740 9.040 -2.044 1.00 97.19 71 LEU A O 1
ATOM 571 N N . ALA A 1 72 ? 3.487 11.247 -1.863 1.00 97.06 72 ALA A N 1
ATOM 572 C CA . ALA A 1 72 ? 4.900 11.497 -1.590 1.00 97.06 72 ALA A CA 1
ATOM 573 C C . ALA A 1 72 ? 5.389 10.797 -0.307 1.00 97.06 72 ALA A C 1
ATOM 575 O O . ALA A 1 72 ? 6.451 10.174 -0.326 1.00 97.06 72 ALA A O 1
ATOM 576 N N . GLN A 1 73 ? 4.616 10.830 0.790 1.00 98.06 73 GLN A N 1
ATOM 577 C CA . GLN A 1 73 ? 4.994 10.113 2.014 1.00 98.06 73 GLN A CA 1
ATOM 578 C C . GLN A 1 73 ? 4.944 8.598 1.807 1.00 98.06 73 GLN A C 1
ATOM 580 O O . GLN A 1 73 ? 5.822 7.890 2.293 1.00 98.06 73 GLN A O 1
ATOM 585 N N . VAL A 1 74 ? 3.940 8.106 1.069 1.00 97.81 74 VAL A N 1
ATOM 586 C CA . VAL A 1 74 ? 3.799 6.681 0.724 1.00 97.81 74 VAL A CA 1
ATOM 587 C C . VAL A 1 74 ? 5.064 6.190 0.020 1.00 97.81 74 VAL A C 1
ATOM 589 O O . VAL A 1 74 ? 5.672 5.208 0.437 1.00 97.81 74 VAL A O 1
ATOM 592 N N . ARG A 1 75 ? 5.493 6.907 -1.023 1.00 96.62 75 ARG A N 1
ATOM 593 C CA . ARG A 1 75 ? 6.687 6.583 -1.815 1.00 96.62 75 ARG A CA 1
ATOM 594 C C . ARG A 1 75 ? 7.982 6.673 -1.002 1.00 96.62 75 ARG A C 1
ATOM 596 O O . ARG A 1 75 ? 8.926 5.921 -1.251 1.00 96.62 75 ARG A O 1
ATOM 603 N N . GLY A 1 76 ? 8.011 7.560 -0.006 1.00 96.62 76 GLY A N 1
ATOM 604 C CA . GLY A 1 76 ? 9.123 7.708 0.932 1.00 96.62 76 GLY A CA 1
ATOM 605 C C . GLY A 1 76 ? 9.348 6.493 1.840 1.00 96.62 76 GLY A C 1
ATOM 606 O O . GLY A 1 76 ? 10.473 6.282 2.291 1.00 96.62 76 GLY A O 1
ATOM 607 N N . ASP A 1 77 ? 8.326 5.667 2.083 1.00 96.94 77 ASP A N 1
ATOM 608 C CA . ASP A 1 77 ? 8.444 4.450 2.891 1.00 96.94 77 ASP A CA 1
ATOM 609 C C . ASP A 1 77 ? 7.521 3.331 2.388 1.00 96.94 77 ASP A C 1
ATOM 611 O O . ASP A 1 77 ? 6.341 3.254 2.729 1.00 96.94 77 ASP A O 1
ATOM 615 N N . LEU A 1 78 ? 8.095 2.421 1.596 1.00 96.88 78 LEU A N 1
ATOM 616 C CA . LEU A 1 78 ? 7.370 1.323 0.949 1.00 96.88 78 LEU A CA 1
ATOM 617 C C . LEU A 1 78 ? 7.117 0.112 1.858 1.00 96.88 78 LEU A C 1
ATOM 619 O O . LEU A 1 78 ? 6.288 -0.739 1.529 1.00 96.88 78 LEU A O 1
ATOM 623 N N . LYS A 1 79 ? 7.817 0.006 2.995 1.00 96.19 79 LYS A N 1
ATOM 624 C CA . LYS A 1 79 ? 7.776 -1.202 3.838 1.00 96.19 79 LYS A CA 1
ATOM 625 C C . LYS A 1 79 ? 6.373 -1.502 4.383 1.00 96.19 79 LYS A C 1
ATOM 627 O O . LYS A 1 79 ? 5.985 -2.672 4.353 1.00 96.19 79 LYS A O 1
ATOM 632 N N . PRO A 1 80 ? 5.590 -0.518 4.870 1.00 96.81 80 PRO A N 1
ATOM 633 C CA . PRO A 1 80 ? 4.224 -0.776 5.319 1.00 96.81 80 PRO A CA 1
ATOM 634 C C . PRO A 1 80 ? 3.327 -1.325 4.209 1.00 96.81 80 PRO A C 1
ATOM 636 O O . PRO A 1 80 ? 2.547 -2.241 4.450 1.00 96.81 80 PRO A O 1
ATOM 639 N N . TRP A 1 81 ? 3.483 -0.821 2.987 1.00 97.50 81 TRP A N 1
ATOM 640 C CA . TRP A 1 81 ? 2.654 -1.192 1.839 1.00 97.50 81 TRP A CA 1
ATOM 641 C C . TRP A 1 81 ? 2.961 -2.606 1.340 1.00 97.50 81 TRP A C 1
ATOM 643 O O . TRP A 1 81 ? 2.045 -3.366 1.045 1.00 97.50 81 TRP A O 1
ATOM 653 N N . GLN A 1 82 ? 4.232 -3.014 1.363 1.00 96.38 82 GLN A N 1
ATOM 654 C CA . GLN A 1 82 ? 4.620 -4.408 1.113 1.00 96.38 82 GLN A CA 1
ATOM 655 C C . GLN A 1 82 ? 3.993 -5.365 2.139 1.00 96.38 82 GLN A C 1
ATOM 657 O O . GLN A 1 82 ? 3.462 -6.412 1.777 1.00 96.38 82 GLN A O 1
ATOM 662 N N . LYS A 1 83 ? 4.008 -4.994 3.427 1.00 96.19 83 LYS A N 1
ATOM 663 C CA . LYS A 1 83 ? 3.389 -5.798 4.494 1.00 96.19 83 LYS A CA 1
ATOM 664 C C . LYS A 1 83 ? 1.866 -5.848 4.382 1.00 96.19 83 LYS A C 1
ATOM 666 O O . LYS A 1 83 ? 1.278 -6.882 4.685 1.00 96.19 83 LYS A O 1
ATOM 671 N N . LEU A 1 84 ? 1.238 -4.756 3.947 1.00 96.31 84 LEU A N 1
ATOM 672 C CA . LEU A 1 84 ? -0.213 -4.654 3.803 1.00 96.31 84 LEU A CA 1
ATOM 673 C C . LEU A 1 84 ? -0.765 -5.738 2.874 1.00 96.31 84 LEU A C 1
ATOM 675 O O . LEU A 1 84 ? -1.776 -6.343 3.217 1.00 96.31 84 LEU A O 1
ATOM 679 N N . ILE A 1 85 ? -0.081 -6.043 1.763 1.00 96.56 85 ILE A N 1
ATOM 680 C CA . ILE A 1 85 ? -0.493 -7.122 0.850 1.00 96.56 85 ILE A CA 1
ATOM 681 C C . ILE A 1 85 ? -0.650 -8.439 1.613 1.00 96.56 85 ILE A C 1
ATOM 683 O O . ILE A 1 85 ? -1.705 -9.060 1.544 1.00 96.56 85 ILE A O 1
ATOM 687 N N . HIS A 1 86 ? 0.366 -8.839 2.380 1.00 95.62 86 HIS A N 1
ATOM 688 C CA . HIS A 1 86 ? 0.322 -10.082 3.153 1.00 95.62 86 HIS A CA 1
ATOM 689 C C . HIS A 1 86 ? -0.809 -10.084 4.184 1.00 95.62 86 HIS A C 1
ATOM 691 O O . HIS A 1 86 ? -1.495 -11.086 4.346 1.00 95.62 86 HIS A O 1
ATOM 697 N N . GLN A 1 87 ? -1.015 -8.953 4.858 1.00 95.94 87 GLN A N 1
ATOM 698 C CA . GLN A 1 87 ? -2.036 -8.813 5.893 1.00 95.94 87 GLN A CA 1
ATOM 699 C C . GLN A 1 87 ? -3.465 -8.913 5.341 1.00 95.94 87 GLN A C 1
ATOM 701 O O . GLN A 1 87 ? -4.325 -9.492 6.002 1.00 95.94 87 GLN A O 1
ATOM 706 N N . LEU A 1 88 ? -3.714 -8.382 4.139 1.00 96.19 88 LEU A N 1
ATOM 707 C CA . LEU A 1 88 ? -5.015 -8.498 3.477 1.00 96.19 88 LEU A CA 1
ATOM 708 C C . LEU A 1 88 ? -5.219 -9.882 2.856 1.00 96.19 88 LEU A C 1
ATOM 7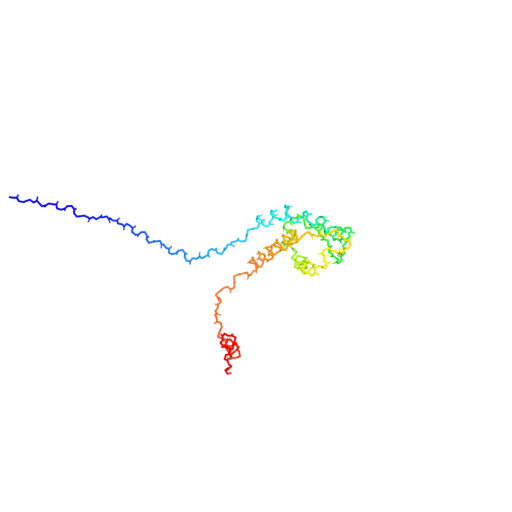10 O O . LEU A 1 88 ? -6.239 -10.504 3.103 1.00 96.19 88 LEU A O 1
ATOM 714 N N . VAL A 1 89 ? -4.235 -10.393 2.107 1.00 95.25 89 VAL A N 1
ATOM 715 C CA . VAL A 1 89 ? -4.349 -11.687 1.405 1.00 95.25 89 VAL A CA 1
ATOM 716 C C . VAL A 1 89 ? -4.534 -12.860 2.374 1.00 95.25 89 VAL A C 1
ATOM 718 O O . VAL A 1 89 ? -5.175 -13.847 2.024 1.00 95.25 89 VAL A O 1
ATOM 721 N N . ASN A 1 90 ? -3.990 -12.761 3.589 1.00 95.94 90 ASN A N 1
ATOM 722 C CA . ASN A 1 90 ? -4.143 -13.786 4.623 1.00 95.94 90 ASN A CA 1
ATOM 723 C C . ASN A 1 90 ? -5.387 -13.591 5.510 1.00 95.94 90 ASN A C 1
ATOM 725 O O . ASN A 1 90 ? -5.530 -14.312 6.498 1.00 95.94 90 ASN A O 1
ATOM 729 N N . ASP A 1 91 ? -6.247 -12.606 5.222 1.00 93.88 91 ASP A N 1
ATOM 730 C CA . ASP A 1 91 ? -7.394 -12.228 6.063 1.00 93.88 91 ASP A CA 1
ATOM 731 C C . ASP A 1 91 ? -7.013 -11.933 7.536 1.00 93.88 91 ASP A C 1
ATOM 733 O O . ASP A 1 91 ? -7.817 -12.083 8.465 1.00 93.88 91 ASP A O 1
ATOM 737 N N . GLU A 1 92 ? -5.762 -11.529 7.782 1.00 94.38 92 GLU A N 1
ATOM 738 C CA . GLU A 1 92 ? -5.267 -11.179 9.120 1.00 94.38 92 GLU A CA 1
ATOM 739 C C . GLU A 1 92 ? -5.749 -9.784 9.534 1.00 94.38 92 GLU A C 1
ATOM 741 O O . GLU A 1 92 ? -6.024 -9.530 10.716 1.00 94.38 92 GLU A O 1
ATOM 746 N N . MET A 1 93 ? -5.891 -8.890 8.551 1.00 95.25 93 MET A N 1
ATOM 747 C CA . MET A 1 93 ? -6.390 -7.535 8.729 1.00 95.25 93 MET A CA 1
ATOM 748 C C . MET A 1 93 ? -7.540 -7.234 7.763 1.00 95.25 93 MET A C 1
ATOM 750 O O . MET A 1 93 ? -7.431 -7.536 6.579 1.00 95.25 93 MET A O 1
ATOM 754 N N . PRO A 1 94 ? -8.592 -6.532 8.222 1.00 95.44 94 PRO A N 1
ATOM 755 C CA . PRO A 1 94 ? -8.823 -6.076 9.594 1.00 95.44 94 PRO A CA 1
ATOM 756 C C . PRO A 1 94 ? -9.176 -7.230 10.558 1.00 95.44 94 PRO A C 1
ATOM 758 O O . PRO A 1 94 ? -9.796 -8.206 10.145 1.00 95.44 94 PRO A O 1
ATOM 761 N N . PRO A 1 95 ? -8.891 -7.126 11.871 1.00 94.12 95 PRO A N 1
ATOM 762 C CA . PRO A 1 95 ? -9.215 -8.188 12.825 1.00 94.12 95 PRO A CA 1
ATOM 763 C C . PRO A 1 95 ? -10.706 -8.559 12.825 1.00 94.12 95 PRO A C 1
ATOM 765 O O . PRO A 1 95 ? -11.566 -7.694 12.698 1.00 94.12 95 PRO A O 1
ATOM 768 N N . LYS A 1 96 ? -11.052 -9.823 13.103 1.00 92.44 96 LYS A N 1
ATOM 769 C CA . LYS A 1 96 ? -12.450 -10.324 13.046 1.00 92.44 96 LYS A CA 1
ATOM 770 C C . LYS A 1 96 ? -13.492 -9.491 13.818 1.00 92.44 96 LYS A C 1
ATOM 772 O O . LYS A 1 96 ? -14.670 -9.528 13.490 1.00 92.44 96 LYS A O 1
ATOM 777 N N . LYS A 1 97 ? -13.079 -8.760 14.863 1.00 91.50 97 LYS A N 1
ATOM 778 C CA . LYS A 1 97 ? -13.956 -7.902 15.689 1.00 91.50 97 LYS A CA 1
ATOM 779 C C . LYS A 1 97 ? -14.069 -6.448 15.196 1.00 91.50 97 LYS A C 1
ATOM 781 O O . LYS A 1 97 ? -14.724 -5.642 15.854 1.00 91.50 97 LYS A O 1
ATOM 786 N N . SER A 1 98 ? -13.413 -6.078 14.098 1.00 92.94 98 SER A N 1
ATOM 787 C CA . SER A 1 98 ? -13.504 -4.750 13.475 1.00 92.94 98 SER A CA 1
ATOM 788 C C . SER A 1 98 ? -14.284 -4.793 12.158 1.00 92.94 98 SER A C 1
ATOM 790 O O . SER A 1 98 ? -14.429 -5.872 11.579 1.00 92.94 98 SER A O 1
ATOM 792 N N . PRO A 1 99 ? -14.777 -3.635 11.669 1.00 94.19 99 PRO A N 1
ATOM 793 C CA . PRO A 1 99 ? -15.376 -3.540 10.342 1.00 94.19 99 PRO A CA 1
ATOM 794 C C . PRO A 1 99 ? -14.445 -4.121 9.275 1.00 94.19 99 PRO A C 1
ATOM 796 O O . PRO A 1 99 ? -13.255 -3.815 9.267 1.00 94.19 99 PRO A O 1
ATOM 799 N N . GLN A 1 100 ? -15.003 -4.956 8.403 1.00 95.81 100 GLN A N 1
ATOM 800 C CA . GLN A 1 100 ? -14.276 -5.635 7.333 1.00 95.81 100 GLN A CA 1
ATOM 801 C C . GLN A 1 100 ? -14.412 -4.872 6.018 1.00 95.81 100 GLN A C 1
ATOM 803 O O . GLN A 1 100 ? -15.423 -4.198 5.789 1.00 95.81 100 GLN A O 1
ATOM 808 N N . LEU A 1 101 ? -13.410 -4.997 5.147 1.00 96.25 101 LEU A N 1
ATOM 809 C CA . LEU A 1 101 ? -13.535 -4.534 3.771 1.00 96.25 101 LEU A CA 1
ATOM 810 C C . LEU A 1 101 ? -14.488 -5.463 3.015 1.00 96.25 101 LEU A C 1
ATOM 812 O O . LEU A 1 101 ? -14.546 -6.666 3.254 1.00 96.25 101 LEU A O 1
ATOM 816 N N . SER A 1 102 ? -15.241 -4.903 2.073 1.00 97.38 102 SER A N 1
ATOM 817 C CA . SER A 1 102 ? -15.859 -5.735 1.040 1.00 97.38 102 SER A CA 1
ATOM 818 C C . SER A 1 102 ? -14.787 -6.247 0.077 1.00 97.38 102 SER A C 1
ATOM 820 O O . SER A 1 102 ? -13.791 -5.563 -0.162 1.00 97.38 102 SER A O 1
ATOM 822 N N . ALA A 1 103 ? -15.040 -7.379 -0.583 1.00 96.88 103 ALA A N 1
ATOM 823 C CA . ALA A 1 103 ? -14.112 -7.937 -1.569 1.00 96.88 103 ALA A CA 1
ATOM 824 C C . ALA A 1 103 ? -13.752 -6.944 -2.698 1.00 96.88 103 ALA A C 1
ATOM 826 O O . ALA A 1 103 ? -12.665 -6.994 -3.262 1.00 96.88 103 ALA A O 1
ATOM 827 N N . ALA A 1 104 ? -14.655 -6.018 -3.045 1.00 97.94 104 ALA A N 1
ATOM 828 C CA . ALA A 1 104 ? -14.367 -4.970 -4.024 1.00 97.94 104 ALA A CA 1
ATOM 829 C C . ALA A 1 104 ? -13.391 -3.911 -3.485 1.00 97.94 104 ALA A C 1
ATOM 831 O O . ALA A 1 104 ? -12.509 -3.468 -4.215 1.00 97.94 104 ALA A O 1
ATOM 832 N N . GLN A 1 105 ? -13.534 -3.518 -2.217 1.00 98.00 105 GLN A N 1
ATOM 833 C CA . GLN A 1 105 ? -12.640 -2.556 -1.565 1.00 98.00 105 GLN A CA 1
ATOM 834 C C . GLN A 1 105 ? -11.254 -3.153 -1.323 1.00 98.00 105 GLN A C 1
ATOM 836 O O . GLN A 1 105 ? -10.256 -2.475 -1.541 1.00 98.00 105 GLN A O 1
ATOM 841 N N . GLU A 1 106 ? -11.193 -4.422 -0.928 1.00 97.75 106 GLU A N 1
ATOM 842 C CA . GLU A 1 106 ? -9.937 -5.148 -0.756 1.00 97.75 106 GLU A CA 1
ATOM 843 C C . GLU A 1 106 ? -9.177 -5.268 -2.082 1.00 97.75 106 GLU A C 1
ATOM 845 O O . GLU A 1 106 ? -8.025 -4.849 -2.167 1.00 97.75 106 GLU A O 1
ATOM 850 N N . ARG A 1 107 ? -9.846 -5.713 -3.158 1.00 97.81 107 ARG A N 1
ATOM 851 C CA . ARG A 1 107 ? -9.246 -5.747 -4.503 1.00 97.81 107 ARG A CA 1
ATOM 852 C C . ARG A 1 107 ? -8.761 -4.377 -4.962 1.00 97.81 107 ARG A C 1
ATOM 854 O O . ARG A 1 107 ? -7.700 -4.289 -5.569 1.00 97.81 107 ARG A O 1
ATOM 861 N N . ARG A 1 108 ? -9.526 -3.318 -4.684 1.00 98.25 108 ARG A N 1
ATOM 862 C CA . ARG A 1 108 ? -9.144 -1.940 -5.020 1.00 98.25 108 ARG A CA 1
ATOM 863 C C . ARG A 1 108 ? -7.855 -1.533 -4.306 1.00 98.25 108 ARG A C 1
ATOM 865 O O . ARG A 1 108 ? -6.940 -1.025 -4.945 1.00 98.25 108 ARG A O 1
ATOM 872 N N . LEU A 1 109 ? -7.772 -1.805 -3.005 1.00 97.94 109 LEU A N 1
ATOM 873 C CA . LEU A 1 109 ? -6.598 -1.503 -2.193 1.00 97.94 109 LEU A CA 1
ATOM 874 C C . LEU A 1 109 ? -5.368 -2.300 -2.655 1.00 97.94 109 LEU A C 1
ATOM 876 O O . LEU A 1 109 ? -4.309 -1.713 -2.862 1.00 97.94 109 LEU A O 1
ATOM 880 N N . LEU A 1 110 ? -5.521 -3.606 -2.891 1.00 98.31 110 LEU A N 1
ATOM 881 C CA . LEU A 1 110 ? -4.448 -4.466 -3.399 1.00 98.31 110 LEU A CA 1
ATOM 882 C C . LEU A 1 110 ? -3.952 -4.021 -4.780 1.00 98.31 110 LEU A C 1
ATOM 884 O O . LEU A 1 110 ? -2.747 -3.904 -4.980 1.00 98.31 110 LEU A O 1
ATOM 888 N N . ALA A 1 111 ? -4.861 -3.716 -5.710 1.00 98.19 111 ALA A N 1
ATOM 889 C CA . ALA A 1 111 ? -4.501 -3.261 -7.054 1.00 98.19 111 ALA A CA 1
ATOM 890 C C . ALA A 1 111 ? -3.737 -1.928 -7.037 1.00 98.19 111 ALA A C 1
ATOM 892 O O . ALA A 1 111 ? -2.803 -1.729 -7.818 1.00 98.19 111 ALA A O 1
ATOM 893 N N . TRP A 1 112 ? -4.108 -1.015 -6.136 1.00 98.44 112 TRP A N 1
ATOM 894 C CA . TRP A 1 112 ? -3.381 0.238 -5.975 1.00 98.44 112 TRP A CA 1
ATOM 895 C C . TRP A 1 112 ? -1.978 0.019 -5.396 1.00 98.44 112 TRP A C 1
ATOM 897 O O . TRP A 1 112 ? -1.018 0.576 -5.929 1.00 98.44 112 TRP A O 1
ATOM 907 N N . VAL A 1 113 ? -1.832 -0.817 -4.358 1.00 98.25 113 VAL A N 1
ATOM 908 C CA . VAL A 1 113 ? -0.509 -1.120 -3.785 1.00 98.25 113 VAL A CA 1
ATOM 909 C C . VAL A 1 113 ? 0.387 -1.815 -4.810 1.00 98.25 113 VAL A C 1
ATOM 911 O O . VAL A 1 113 ? 1.561 -1.470 -4.919 1.00 98.25 113 VAL A O 1
ATOM 914 N N . ASP A 1 114 ? -0.156 -2.742 -5.597 1.00 97.81 114 ASP A N 1
ATOM 915 C CA . ASP A 1 114 ? 0.587 -3.394 -6.678 1.00 97.81 114 ASP A CA 1
ATOM 916 C C . ASP A 1 114 ? 1.067 -2.374 -7.722 1.00 97.81 114 ASP A C 1
ATOM 918 O O . ASP A 1 114 ? 2.248 -2.333 -8.065 1.00 97.81 114 ASP A O 1
ATOM 922 N N . SER A 1 115 ? 0.190 -1.453 -8.137 1.00 97.69 115 SER A N 1
ATOM 923 C CA . SER A 1 115 ? 0.539 -0.373 -9.072 1.00 97.69 115 SER A CA 1
ATOM 924 C C . SER A 1 115 ? 1.634 0.552 -8.524 1.00 97.69 115 SER A C 1
ATOM 926 O O . SER A 1 115 ? 2.558 0.917 -9.254 1.00 97.69 115 SER A O 1
ATOM 928 N N . LEU A 1 116 ? 1.559 0.908 -7.238 1.00 97.81 116 LEU A N 1
ATOM 929 C CA . LEU A 1 116 ? 2.577 1.689 -6.535 1.00 97.81 116 LEU A CA 1
ATOM 930 C C . LEU A 1 116 ? 3.929 0.964 -6.531 1.00 97.81 116 LEU A C 1
ATOM 932 O O . LEU A 1 116 ? 4.942 1.548 -6.916 1.00 97.81 116 LEU A O 1
ATOM 936 N N . LEU A 1 117 ? 3.954 -0.296 -6.088 1.00 96.88 117 LEU A N 1
ATOM 937 C CA . LEU A 1 117 ? 5.189 -1.068 -5.943 1.00 96.88 117 LEU A CA 1
ATOM 938 C C . LEU A 1 117 ? 5.815 -1.390 -7.300 1.00 96.88 117 LEU A C 1
ATOM 940 O O . LEU A 1 117 ? 7.031 -1.280 -7.443 1.00 96.88 117 LEU A O 1
ATOM 944 N N . ALA A 1 118 ? 5.005 -1.720 -8.308 1.00 95.69 118 ALA A N 1
ATOM 945 C CA . ALA A 1 118 ? 5.466 -1.905 -9.678 1.00 95.69 118 ALA A CA 1
ATOM 946 C C . ALA A 1 118 ? 6.038 -0.604 -10.259 1.00 95.69 118 ALA A C 1
ATOM 948 O O . ALA A 1 118 ? 7.075 -0.626 -10.924 1.00 95.69 118 ALA A O 1
ATOM 949 N N . GLY A 1 119 ? 5.393 0.534 -9.986 1.00 95.00 119 GLY A N 1
ATOM 950 C CA . GLY A 1 119 ? 5.880 1.849 -10.391 1.00 95.00 119 GLY A CA 1
ATOM 951 C C . GLY A 1 119 ? 7.240 2.185 -9.777 1.00 95.00 119 GLY A C 1
ATOM 952 O O . GLY A 1 119 ? 8.178 2.539 -10.489 1.00 95.00 119 GLY A O 1
ATOM 953 N N . GLU A 1 120 ? 7.377 1.996 -8.465 1.00 95.19 120 GLU A N 1
ATOM 954 C CA . GLU A 1 120 ? 8.630 2.224 -7.740 1.00 95.19 120 GLU A CA 1
ATOM 955 C C . GLU A 1 120 ? 9.732 1.267 -8.191 1.00 95.19 120 GLU A C 1
ATOM 957 O O . GLU A 1 120 ? 10.878 1.679 -8.357 1.00 95.19 120 GLU A O 1
ATOM 962 N N . ALA A 1 121 ? 9.397 -0.002 -8.432 1.00 92.62 121 ALA A N 1
ATOM 963 C CA . ALA A 1 121 ? 10.344 -0.978 -8.952 1.00 92.62 121 ALA A CA 1
ATOM 964 C C . ALA A 1 121 ? 10.887 -0.552 -10.321 1.00 92.62 121 ALA A C 1
ATOM 966 O O . ALA A 1 121 ? 12.092 -0.639 -10.529 1.00 92.62 121 ALA A O 1
ATOM 967 N N . ARG A 1 122 ? 10.041 -0.038 -11.226 1.00 90.69 122 ARG A N 1
ATOM 968 C CA . ARG A 1 122 ? 10.497 0.467 -12.534 1.00 90.69 122 ARG A CA 1
ATOM 969 C C . ARG A 1 122 ? 11.418 1.673 -12.407 1.00 90.69 122 ARG A C 1
ATOM 971 O O . ARG A 1 122 ? 12.445 1.707 -13.071 1.00 90.69 122 ARG A O 1
ATOM 978 N N . GLU A 1 123 ? 11.088 2.642 -11.554 1.00 90.25 123 GLU A N 1
ATOM 979 C CA . GLU A 1 123 ? 11.954 3.816 -11.365 1.00 90.25 123 GLU A CA 1
ATOM 980 C C . GLU A 1 123 ? 13.288 3.463 -10.696 1.00 90.25 123 GLU A C 1
ATOM 982 O O . GLU A 1 123 ? 14.313 4.069 -11.005 1.00 90.25 123 GLU A O 1
ATOM 987 N N . ARG A 1 124 ? 13.297 2.464 -9.803 1.00 88.44 124 ARG A N 1
ATOM 988 C CA . ARG A 1 124 ? 14.499 2.028 -9.074 1.00 88.44 124 ARG A CA 1
ATOM 989 C C . ARG A 1 124 ? 15.315 0.954 -9.788 1.00 88.44 124 ARG A C 1
ATOM 991 O O . ARG A 1 124 ? 16.460 0.745 -9.397 1.00 88.44 124 ARG A O 1
ATOM 998 N N . ALA A 1 125 ? 14.760 0.274 -10.793 1.00 84.88 125 ALA A N 1
ATOM 999 C CA . ALA A 1 125 ? 15.442 -0.802 -11.518 1.00 84.88 125 ALA A CA 1
ATOM 1000 C C . ALA A 1 125 ? 16.749 -0.330 -12.176 1.00 84.88 125 ALA A C 1
ATOM 1002 O O . ALA A 1 125 ? 17.665 -1.131 -12.356 1.00 84.88 125 ALA A O 1
ATOM 1003 N N . GLY A 1 126 ? 16.843 0.968 -12.490 1.00 78.06 126 GLY A N 1
ATOM 1004 C CA . GLY A 1 126 ? 17.948 1.526 -13.258 1.00 78.06 126 GLY A CA 1
ATOM 1005 C C . GLY A 1 126 ? 17.981 0.976 -14.685 1.00 78.06 126 GLY A C 1
ATOM 1006 O O . GLY A 1 126 ? 17.147 0.163 -15.085 1.00 78.06 126 GLY A O 1
ATOM 1007 N N . ASP A 1 127 ? 18.957 1.429 -15.466 1.00 74.81 127 ASP A N 1
ATOM 1008 C CA . ASP A 1 127 ? 19.285 0.772 -16.727 1.00 74.81 127 ASP A CA 1
ATOM 1009 C C . ASP A 1 127 ? 20.223 -0.408 -16.414 1.00 74.81 127 ASP A C 1
ATOM 1011 O O . ASP A 1 127 ? 21.349 -0.169 -15.963 1.00 74.81 127 ASP A O 1
ATOM 1015 N N . PRO A 1 128 ? 19.817 -1.677 -16.637 1.00 72.19 128 PRO A N 1
ATOM 1016 C CA . PRO A 1 128 ? 20.736 -2.808 -16.505 1.00 72.19 128 PRO A CA 1
ATOM 1017 C C . PRO A 1 128 ? 21.864 -2.759 -17.553 1.00 72.19 128 PRO A C 1
ATOM 1019 O O . PRO A 1 128 ? 22.791 -3.571 -17.514 1.00 72.19 128 PRO A O 1
ATOM 1022 N N . GLY A 1 129 ? 21.791 -1.817 -18.496 1.00 77.38 129 GLY A N 1
ATOM 1023 C CA . GLY A 1 129 ? 22.682 -1.674 -19.623 1.00 77.38 129 GLY A CA 1
ATOM 1024 C C . GLY A 1 129 ? 22.456 -2.793 -20.630 1.00 77.38 129 GLY A C 1
ATOM 1025 O O . GLY A 1 129 ? 21.426 -3.471 -20.675 1.00 77.38 129 GLY A O 1
ATOM 1026 N N . ARG A 1 130 ? 23.469 -3.031 -21.461 1.00 75.94 130 ARG A N 1
ATOM 1027 C CA . ARG A 1 130 ? 23.449 -4.155 -22.394 1.00 75.94 130 ARG A CA 1
ATOM 1028 C C . ARG A 1 130 ? 23.585 -5.466 -21.618 1.00 75.94 130 ARG A C 1
ATOM 1030 O O . ARG A 1 130 ? 24.698 -5.900 -21.330 1.00 75.94 130 ARG A O 1
ATOM 1037 N N . VAL A 1 131 ? 22.462 -6.124 -21.339 1.00 79.19 131 VAL A N 1
ATOM 1038 C CA . VAL A 1 131 ? 22.449 -7.483 -20.785 1.00 79.19 131 VAL A CA 1
ATOM 1039 C C . VAL A 1 131 ? 23.006 -8.440 -21.841 1.00 79.19 131 VAL A C 1
ATOM 1041 O O . VAL A 1 131 ? 22.333 -8.798 -22.808 1.00 79.19 131 VAL A O 1
ATOM 1044 N N . ILE A 1 132 ? 24.273 -8.829 -21.695 1.00 82.56 132 ILE A N 1
ATOM 1045 C CA . ILE A 1 132 ? 24.870 -9.883 -22.517 1.00 82.56 132 ILE A CA 1
ATOM 1046 C C . ILE A 1 132 ? 24.383 -11.215 -21.949 1.00 82.56 132 ILE A C 1
ATOM 1048 O O . ILE A 1 132 ? 24.610 -11.506 -20.775 1.00 82.56 132 ILE A O 1
ATOM 1052 N N . LEU A 1 133 ? 23.718 -12.029 -22.773 1.00 80.88 133 LEU A N 1
ATOM 1053 C CA . LEU A 1 133 ? 23.366 -13.394 -22.392 1.00 80.88 133 LEU A CA 1
ATOM 1054 C C . LEU A 1 133 ? 24.649 -14.144 -22.025 1.00 80.88 133 LEU A C 1
ATOM 1056 O O . LEU A 1 133 ? 25.520 -14.359 -22.871 1.00 80.88 133 LEU A O 1
ATOM 1060 N N . ARG A 1 134 ? 24.779 -14.526 -20.752 1.00 83.38 134 ARG A N 1
ATOM 1061 C CA . ARG A 1 134 ? 25.861 -15.415 -20.333 1.00 83.38 134 ARG A CA 1
ATOM 1062 C C . ARG A 1 134 ? 25.613 -16.805 -20.907 1.00 83.38 134 ARG A C 1
ATOM 1064 O O . ARG A 1 134 ? 24.469 -17.245 -21.015 1.00 83.38 134 ARG A O 1
ATOM 1071 N N . ARG A 1 135 ? 26.690 -17.511 -21.252 1.00 89.31 135 ARG A N 1
ATOM 1072 C CA . ARG A 1 135 ? 26.604 -18.937 -21.575 1.00 89.31 135 ARG A CA 1
ATOM 1073 C C . ARG A 1 135 ? 26.084 -19.678 -20.336 1.00 89.31 135 ARG A C 1
ATOM 1075 O O . ARG A 1 135 ? 26.587 -19.446 -19.236 1.00 89.31 135 ARG A O 1
ATOM 1082 N N . LEU A 1 136 ? 25.097 -20.549 -20.532 1.00 92.50 136 LEU A N 1
ATOM 1083 C CA . LEU A 1 136 ? 24.636 -21.469 -19.494 1.00 92.50 136 LEU A CA 1
ATOM 1084 C C . LEU A 1 136 ? 25.781 -22.411 -19.114 1.00 92.50 136 LEU A C 1
ATOM 1086 O O . LEU A 1 136 ? 26.496 -22.904 -19.990 1.00 92.50 136 LEU A O 1
ATOM 1090 N N . ASN A 1 137 ? 25.962 -22.665 -17.822 1.00 92.69 137 ASN A N 1
ATOM 1091 C CA . ASN A 1 137 ? 26.796 -23.792 -17.410 1.00 92.69 137 ASN A CA 1
ATOM 1092 C C . ASN A 1 137 ? 26.076 -25.122 -17.721 1.00 92.69 137 ASN A C 1
ATOM 1094 O O . ASN A 1 137 ? 24.891 -25.125 -18.054 1.00 92.69 137 ASN A O 1
ATOM 1098 N N . ASN A 1 138 ? 26.781 -26.250 -17.619 1.00 95.00 138 ASN A N 1
ATOM 1099 C CA . ASN A 1 138 ? 26.207 -27.555 -17.971 1.00 95.00 138 ASN A CA 1
ATOM 1100 C C . ASN A 1 138 ? 24.942 -27.865 -17.154 1.00 95.00 138 ASN A C 1
ATOM 1102 O O . ASN A 1 138 ? 23.920 -28.209 -17.727 1.00 95.00 138 ASN A O 1
ATOM 1106 N N . THR A 1 139 ? 24.958 -27.620 -15.839 1.00 95.88 139 THR A N 1
ATOM 1107 C CA . THR A 1 139 ? 23.789 -27.829 -14.970 1.00 95.88 139 THR A CA 1
ATOM 1108 C C . THR A 1 139 ? 22.594 -26.964 -15.377 1.00 95.88 139 THR A C 1
ATOM 1110 O O . THR A 1 139 ? 21.455 -27.421 -15.363 1.00 95.88 139 THR A O 1
ATOM 1113 N N . GLU A 1 140 ? 22.825 -25.704 -15.740 1.00 94.81 140 GLU A N 1
ATOM 1114 C CA . GLU A 1 140 ? 21.780 -24.799 -16.221 1.00 94.81 140 GLU A CA 1
ATOM 1115 C C . GLU A 1 140 ? 21.231 -25.235 -17.583 1.00 94.81 140 GLU A C 1
ATOM 1117 O O . GLU A 1 140 ? 20.024 -25.143 -17.808 1.00 94.81 140 GLU A O 1
ATOM 1122 N N . TYR A 1 141 ? 22.093 -25.730 -18.474 1.00 94.81 141 TYR A N 1
ATOM 1123 C CA . TYR A 1 141 ? 21.694 -26.277 -19.767 1.00 94.81 141 TYR A CA 1
ATOM 1124 C C . TYR A 1 141 ? 20.828 -27.530 -19.595 1.00 94.81 141 TYR A C 1
ATOM 1126 O O . TYR A 1 141 ? 19.710 -27.554 -20.108 1.00 94.81 141 TYR A O 1
ATOM 1134 N N . ASP A 1 142 ? 21.276 -28.502 -18.800 1.00 95.94 142 ASP A N 1
ATOM 1135 C CA . ASP A 1 142 ? 20.548 -29.753 -18.555 1.00 95.94 142 ASP A CA 1
ATOM 1136 C C . ASP A 1 142 ? 19.194 -29.479 -17.894 1.00 95.94 142 ASP A C 1
ATOM 1138 O O . ASP A 1 142 ? 18.164 -29.984 -18.337 1.00 95.94 142 ASP A O 1
ATOM 1142 N N . ASN A 1 143 ? 19.153 -28.588 -16.896 1.00 96.00 143 ASN A N 1
ATOM 1143 C CA . ASN A 1 143 ? 17.895 -28.171 -16.275 1.00 96.00 143 ASN A CA 1
ATOM 1144 C C . ASN A 1 143 ? 16.955 -27.480 -17.272 1.00 96.00 143 ASN A C 1
ATOM 1146 O O . ASN A 1 143 ? 15.746 -27.701 -17.218 1.00 96.00 143 ASN A O 1
ATOM 1150 N N . THR A 1 144 ? 17.487 -26.661 -18.184 1.00 94.38 144 THR A N 1
ATOM 1151 C CA . THR A 1 144 ? 16.684 -25.986 -19.215 1.00 94.38 144 THR A CA 1
ATOM 1152 C C . THR A 1 144 ? 16.116 -26.993 -20.214 1.00 94.38 144 THR A C 1
ATOM 1154 O O . THR A 1 144 ? 14.923 -26.944 -20.514 1.00 94.38 144 THR A O 1
ATOM 1157 N N . VAL A 1 145 ? 16.930 -27.940 -20.690 1.00 96.31 145 VAL A N 1
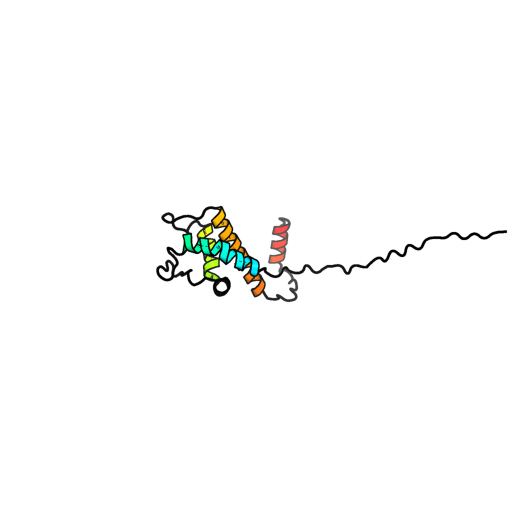ATOM 1158 C CA . VAL A 1 145 ? 16.480 -29.006 -21.597 1.00 96.31 145 VAL A CA 1
ATOM 1159 C C . VAL A 1 145 ? 15.431 -29.876 -20.911 1.00 96.31 145 VAL A C 1
ATOM 1161 O O . VAL A 1 145 ? 14.357 -30.081 -21.482 1.00 96.31 145 VAL A O 1
ATOM 1164 N N . ARG A 1 146 ? 15.662 -30.288 -19.659 1.00 96.56 146 ARG A N 1
ATOM 1165 C CA . ARG A 1 146 ? 14.693 -31.061 -18.873 1.00 96.56 146 ARG A CA 1
ATOM 1166 C C . ARG A 1 146 ? 13.389 -30.299 -18.661 1.00 96.56 146 ARG A C 1
ATOM 1168 O O . ARG A 1 146 ? 12.321 -30.876 -18.820 1.00 96.56 146 ARG A O 1
ATOM 1175 N N . HIS A 1 147 ? 13.446 -29.005 -18.348 1.00 95.94 147 HIS A N 1
ATOM 1176 C CA . HIS A 1 147 ? 12.246 -28.198 -18.115 1.00 95.94 147 HIS A CA 1
ATOM 1177 C C . HIS A 1 147 ? 11.420 -27.978 -19.389 1.00 95.94 147 HIS A C 1
ATOM 1179 O O . HIS A 1 147 ? 10.195 -28.041 -19.344 1.00 95.94 147 HIS A O 1
ATOM 1185 N N . LEU A 1 148 ? 12.075 -27.728 -20.525 1.00 96.56 148 LEU A N 1
ATOM 1186 C CA . LEU A 1 148 ? 11.385 -27.434 -21.783 1.00 96.56 148 LEU A CA 1
ATOM 1187 C C . LEU A 1 148 ? 10.918 -28.688 -22.527 1.00 96.56 148 LEU A C 1
ATOM 1189 O O . LEU A 1 148 ? 9.925 -28.630 -23.247 1.00 96.56 148 LEU A O 1
ATOM 1193 N N . THR A 1 149 ? 11.637 -29.804 -22.391 1.00 96.56 149 THR A N 1
ATOM 1194 C CA . THR A 1 149 ? 11.415 -31.008 -23.213 1.00 96.56 149 THR A CA 1
ATOM 1195 C C . THR A 1 149 ? 11.084 -32.260 -22.407 1.00 96.56 149 THR A C 1
ATOM 1197 O O . THR A 1 149 ? 10.618 -33.241 -22.979 1.00 96.56 149 THR A O 1
ATOM 1200 N N . GLY A 1 150 ? 11.331 -32.257 -21.096 1.00 94.56 150 GLY A N 1
ATOM 1201 C CA . GLY A 1 150 ? 11.232 -33.444 -20.245 1.00 94.56 150 GLY A CA 1
ATOM 1202 C C . GLY A 1 150 ? 12.384 -34.445 -20.404 1.00 94.56 150 GLY A C 1
ATOM 1203 O O . GLY A 1 150 ? 12.378 -35.465 -19.721 1.00 94.56 150 GLY A O 1
ATOM 1204 N N . LEU A 1 151 ? 13.359 -34.181 -21.280 1.00 93.44 151 LEU A N 1
ATOM 1205 C CA . LEU A 1 151 ? 14.510 -35.056 -21.510 1.00 93.44 151 LEU A CA 1
ATOM 1206 C C . LEU A 1 151 ? 15.605 -34.815 -20.469 1.00 93.44 151 LEU A C 1
ATOM 1208 O O . LEU A 1 151 ? 15.938 -33.669 -20.172 1.00 93.44 151 LEU A O 1
ATOM 1212 N N . ASP A 1 152 ? 16.170 -35.900 -19.948 1.00 88.38 152 ASP A N 1
ATOM 1213 C CA . ASP A 1 152 ? 17.314 -35.868 -19.038 1.00 88.38 152 ASP A CA 1
ATOM 1214 C C . ASP A 1 152 ? 18.604 -36.121 -19.830 1.00 88.38 152 ASP A C 1
ATOM 1216 O O . ASP A 1 152 ? 18.665 -37.097 -20.586 1.00 88.38 152 ASP A O 1
ATOM 1220 N N . LEU A 1 153 ? 19.578 -35.212 -19.712 1.00 81.75 153 LEU A N 1
ATOM 1221 C CA . LEU A 1 153 ? 20.859 -35.241 -20.432 1.00 81.75 153 LEU A CA 1
ATOM 1222 C C . LEU A 1 153 ? 21.995 -35.788 -19.564 1.00 81.75 153 LEU A C 1
ATOM 1224 O O . LEU A 1 153 ? 21.973 -35.540 -18.338 1.00 81.75 153 LEU A O 1
#

Radius of gyration: 28.69 Å; chains: 1; bounding box: 43×48×110 Å

Organism: NCBI:txid408172